Protein AF-A0A927V9I5-F1 (afdb_monomer_lite)

Radius of gyration: 13.23 Å; chains: 1; bounding box: 34×20×38 Å

Structure (mmCIF, N/CA/C/O backbone):
data_AF-A0A927V9I5-F1
#
_entry.id   AF-A0A927V9I5-F1
#
loop_
_atom_site.group_PDB
_atom_site.id
_atom_site.type_symbol
_atom_site.label_atom_id
_atom_site.label_alt_id
_atom_site.label_comp_id
_atom_site.label_asym_id
_atom_site.label_entity_id
_atom_site.label_seq_id
_atom_site.pdbx_PDB_ins_code
_atom_site.Cartn_x
_atom_site.Cartn_y
_atom_site.Cartn_z
_atom_site.occupancy
_atom_site.B_iso_or_equiv
_atom_site.auth_seq_id
_atom_site.auth_comp_id
_atom_site.auth_asym_id
_atom_site.auth_atom_id
_atom_site.pdbx_PDB_model_num
ATOM 1 N N . MET A 1 1 ? 5.289 -8.144 6.828 1.00 75.25 1 MET A N 1
ATOM 2 C CA . MET A 1 1 ? 5.670 -7.240 5.721 1.00 75.25 1 MET A CA 1
ATOM 3 C C . MET A 1 1 ? 4.721 -7.487 4.574 1.00 75.25 1 MET A C 1
ATOM 5 O O . MET A 1 1 ? 4.454 -8.652 4.301 1.00 75.25 1 MET A O 1
ATOM 9 N N . ALA A 1 2 ? 4.154 -6.437 3.981 1.00 83.75 2 ALA A N 1
ATOM 10 C CA . ALA A 1 2 ? 3.235 -6.603 2.862 1.00 83.75 2 ALA A CA 1
ATOM 11 C C . ALA A 1 2 ? 3.980 -7.201 1.660 1.00 83.75 2 ALA A C 1
ATOM 13 O O . ALA A 1 2 ? 5.083 -6.763 1.335 1.00 83.75 2 ALA A O 1
ATOM 14 N N . THR A 1 3 ? 3.401 -8.219 1.023 1.00 90.81 3 THR A N 1
ATOM 15 C CA . THR A 1 3 ? 4.010 -8.863 -0.146 1.00 90.81 3 THR A CA 1
ATOM 16 C C . THR A 1 3 ? 3.560 -8.146 -1.418 1.00 90.81 3 THR A C 1
ATOM 18 O O . THR A 1 3 ? 2.360 -8.158 -1.710 1.00 90.81 3 THR A O 1
ATOM 21 N N . PRO A 1 4 ? 4.477 -7.545 -2.194 1.00 93.88 4 PRO A N 1
ATOM 22 C CA . PRO A 1 4 ? 4.110 -6.907 -3.446 1.00 93.88 4 PRO A CA 1
ATOM 23 C C . PRO A 1 4 ? 3.695 -7.929 -4.509 1.00 93.88 4 PRO A C 1
ATOM 25 O O . PRO A 1 4 ? 4.171 -9.067 -4.547 1.00 93.88 4 PRO A O 1
ATOM 28 N N . LYS A 1 5 ? 2.817 -7.492 -5.407 1.00 95.44 5 LYS A N 1
ATOM 29 C CA . LYS A 1 5 ? 2.497 -8.154 -6.675 1.00 95.44 5 LYS A CA 1
ATOM 30 C C . LYS A 1 5 ? 3.045 -7.316 -7.822 1.00 95.44 5 LYS A C 1
ATOM 32 O O . LYS A 1 5 ? 3.077 -6.095 -7.722 1.00 95.44 5 LYS A O 1
ATOM 37 N N . PHE A 1 6 ? 3.464 -7.968 -8.899 1.00 94.75 6 PHE A N 1
ATOM 38 C CA . PHE A 1 6 ? 4.042 -7.301 -10.064 1.00 94.75 6 PHE A CA 1
ATOM 39 C C . PHE A 1 6 ? 3.217 -7.591 -11.306 1.00 94.75 6 PHE A C 1
ATOM 41 O O . PHE A 1 6 ? 2.727 -8.707 -11.482 1.00 94.75 6 PHE A O 1
ATOM 48 N N . TYR A 1 7 ? 3.098 -6.586 -12.163 1.00 93.31 7 TYR A N 1
ATOM 49 C CA . TYR A 1 7 ? 2.288 -6.632 -13.373 1.00 93.31 7 TYR A CA 1
ATOM 50 C C . TYR A 1 7 ? 3.038 -5.966 -14.528 1.00 93.31 7 TYR A C 1
ATOM 52 O O . TYR A 1 7 ? 3.837 -5.054 -14.313 1.00 93.31 7 TYR A O 1
ATOM 60 N N . GLY A 1 8 ? 2.784 -6.424 -15.754 1.00 92.25 8 GLY A N 1
ATOM 61 C CA . GLY A 1 8 ? 3.339 -5.832 -16.970 1.00 92.25 8 GLY A CA 1
ATOM 62 C C . GLY A 1 8 ? 2.386 -4.807 -17.578 1.00 92.25 8 GLY A C 1
ATOM 63 O O . GLY A 1 8 ? 1.197 -5.084 -17.733 1.00 92.25 8 GLY A O 1
ATOM 64 N N . LYS A 1 9 ? 2.909 -3.636 -17.942 1.00 91.00 9 LYS A N 1
ATOM 65 C CA . LYS A 1 9 ? 2.194 -2.642 -18.751 1.00 91.00 9 LYS A CA 1
ATOM 66 C C . LYS A 1 9 ? 2.254 -2.998 -20.245 1.00 91.00 9 LYS A C 1
ATOM 68 O O . LYS A 1 9 ? 3.136 -3.759 -20.650 1.00 91.00 9 LYS A O 1
ATOM 73 N N . PRO A 1 10 ? 1.365 -2.429 -21.086 1.00 91.94 10 PRO A N 1
ATOM 74 C CA . PRO A 1 10 ? 1.390 -2.645 -22.538 1.00 91.94 10 PRO A CA 1
ATOM 75 C C . PRO A 1 10 ? 2.721 -2.280 -23.213 1.00 91.94 10 PRO A C 1
ATOM 77 O O . PRO A 1 10 ? 3.059 -2.848 -24.246 1.00 91.94 10 PRO A O 1
ATOM 80 N N . ASP A 1 11 ? 3.489 -1.360 -22.623 1.00 90.50 11 ASP A N 1
ATOM 81 C CA . ASP A 1 11 ? 4.823 -0.955 -23.087 1.00 90.50 11 ASP A CA 1
ATOM 82 C C . ASP A 1 11 ? 5.953 -1.923 -22.666 1.00 90.50 11 ASP A C 1
ATOM 84 O O . ASP A 1 11 ? 7.122 -1.695 -22.974 1.00 90.50 11 ASP A O 1
ATOM 88 N N . GLY A 1 12 ? 5.624 -3.006 -21.952 1.00 87.00 12 GLY A N 1
ATOM 89 C CA . GLY A 1 12 ? 6.579 -3.997 -21.457 1.00 87.00 12 GLY A CA 1
ATOM 90 C C . GLY A 1 12 ? 7.331 -3.588 -20.184 1.00 87.00 12 GLY A C 1
ATOM 91 O O . GLY A 1 12 ? 8.237 -4.314 -19.756 1.00 87.00 12 GLY A O 1
ATOM 92 N N . THR A 1 13 ? 6.991 -2.453 -19.564 1.00 90.44 13 THR A N 1
ATOM 93 C CA . THR A 1 13 ? 7.561 -2.035 -18.275 1.00 90.44 13 THR A CA 1
ATOM 94 C C . THR A 1 13 ? 6.768 -2.620 -17.097 1.00 90.44 13 THR A C 1
ATOM 96 O O . THR A 1 13 ? 5.537 -2.695 -17.154 1.00 90.44 13 THR A O 1
ATOM 99 N N . PRO A 1 14 ? 7.433 -3.068 -16.016 1.00 94.25 14 PRO A N 1
ATOM 100 C CA . PRO A 1 14 ? 6.735 -3.585 -14.846 1.00 94.25 14 PRO A CA 1
ATOM 101 C C . PRO A 1 14 ? 6.223 -2.452 -13.944 1.00 94.25 14 PRO A C 1
ATOM 103 O O . PRO A 1 14 ? 6.851 -1.395 -13.843 1.00 94.25 14 PRO A O 1
ATOM 106 N N . PHE A 1 15 ? 5.134 -2.705 -13.220 1.00 95.31 15 PHE A N 1
ATOM 107 C CA . PHE A 1 15 ? 4.760 -1.942 -12.026 1.00 95.31 15 PHE A CA 1
ATOM 108 C C . PHE A 1 15 ? 4.497 -2.874 -10.843 1.00 95.31 15 PHE A C 1
ATOM 110 O O . PHE A 1 15 ? 4.119 -4.038 -11.015 1.00 95.31 15 PHE A O 1
ATOM 117 N N . GLY A 1 16 ? 4.739 -2.364 -9.638 1.00 96.69 16 GLY A N 1
ATOM 118 C CA . GLY A 1 16 ? 4.494 -3.057 -8.380 1.00 96.69 16 GLY A CA 1
ATOM 119 C C . GLY A 1 16 ? 3.191 -2.590 -7.744 1.00 96.69 16 GLY A C 1
ATOM 120 O O . GLY A 1 16 ? 2.825 -1.424 -7.845 1.00 96.69 16 GLY A O 1
ATOM 121 N N . ALA A 1 17 ? 2.494 -3.486 -7.061 1.00 96.50 17 ALA A N 1
ATOM 122 C CA . ALA A 1 17 ? 1.304 -3.172 -6.291 1.00 96.50 17 ALA A CA 1
ATOM 123 C C . ALA A 1 17 ? 1.406 -3.788 -4.897 1.00 96.50 17 ALA A C 1
ATOM 125 O O . ALA A 1 17 ? 1.742 -4.966 -4.759 1.00 96.50 17 ALA A O 1
ATOM 126 N N . ILE A 1 18 ? 1.093 -3.010 -3.868 1.00 96.38 18 ILE A N 1
ATOM 127 C CA . ILE A 1 18 ? 1.060 -3.468 -2.478 1.00 96.38 18 ILE A CA 1
ATOM 128 C C . ILE A 1 18 ? -0.355 -3.274 -1.950 1.00 96.38 18 ILE A C 1
ATOM 130 O O . ILE A 1 18 ? -0.928 -2.199 -2.099 1.00 96.38 18 ILE A O 1
ATOM 134 N N . ALA A 1 19 ? -0.928 -4.319 -1.355 1.00 96.00 19 ALA A N 1
ATOM 135 C CA . ALA A 1 19 ? -2.259 -4.244 -0.770 1.00 96.00 19 ALA A CA 1
ATOM 136 C C . ALA A 1 19 ? -2.209 -3.633 0.637 1.00 96.00 19 ALA A C 1
ATOM 138 O O . ALA A 1 19 ? -1.366 -4.012 1.453 1.00 96.00 19 ALA A O 1
ATOM 139 N N . LEU A 1 20 ? -3.148 -2.733 0.915 1.00 96.50 20 LEU A N 1
ATOM 140 C CA . LEU A 1 20 ? -3.475 -2.238 2.244 1.00 96.50 20 LEU A CA 1
ATOM 141 C C . LEU A 1 20 ? -4.908 -2.663 2.572 1.00 96.50 20 LEU A C 1
ATOM 143 O O . LEU A 1 20 ? -5.866 -2.181 1.961 1.00 96.50 20 LEU A O 1
ATOM 147 N N . THR A 1 21 ? -5.035 -3.594 3.514 1.00 96.75 21 THR A N 1
ATOM 148 C CA . THR A 1 21 ? -6.312 -4.222 3.867 1.00 96.75 21 THR A CA 1
ATOM 149 C C . THR A 1 21 ? -6.901 -3.591 5.119 1.00 96.75 21 THR A C 1
ATOM 151 O O . THR A 1 21 ? -6.217 -3.423 6.130 1.00 96.75 21 THR A O 1
ATOM 154 N N . GLU A 1 22 ? -8.191 -3.271 5.061 1.00 97.38 22 GLU A N 1
ATOM 155 C CA . GLU A 1 22 ? -8.962 -2.730 6.178 1.00 97.38 22 GLU A CA 1
ATOM 156 C C . GLU A 1 22 ? -8.791 -3.566 7.452 1.00 97.38 22 GLU A C 1
ATOM 158 O O . GLU A 1 22 ? -8.837 -4.798 7.427 1.00 97.38 22 GLU A O 1
ATOM 163 N N . GLY A 1 23 ? -8.557 -2.883 8.573 1.00 96.94 23 GLY A N 1
ATOM 164 C CA . GLY A 1 23 ? -8.370 -3.492 9.888 1.00 96.94 23 GLY A CA 1
ATOM 165 C C . GLY A 1 23 ? -7.072 -4.288 10.061 1.00 96.94 23 GLY A C 1
ATOM 166 O O . GLY A 1 23 ? -6.833 -4.805 11.147 1.00 96.94 23 GLY A O 1
ATOM 167 N N . THR A 1 24 ? -6.214 -4.373 9.038 1.00 96.56 24 THR A N 1
ATOM 168 C CA . THR A 1 24 ? -4.980 -5.168 9.084 1.00 96.56 24 THR A CA 1
ATOM 169 C C . THR A 1 24 ? -3.761 -4.277 9.296 1.00 96.56 24 THR A C 1
ATOM 171 O O . THR A 1 24 ? -3.462 -3.404 8.478 1.00 96.56 24 THR A O 1
ATOM 174 N N . GLU A 1 25 ? -3.014 -4.518 10.373 1.00 97.06 25 GLU A N 1
ATOM 175 C CA . GLU A 1 25 ? -1.705 -3.890 10.556 1.00 97.06 25 GLU A CA 1
ATOM 176 C C . GLU A 1 25 ? -0.761 -4.293 9.426 1.00 97.06 25 GLU A C 1
ATOM 178 O O . GLU A 1 25 ? -0.589 -5.474 9.113 1.00 97.06 25 GLU A O 1
ATOM 183 N N . THR A 1 26 ? -0.143 -3.300 8.795 1.00 95.88 26 THR A N 1
ATOM 184 C CA . THR A 1 26 ? 0.601 -3.517 7.557 1.00 95.88 26 THR A CA 1
ATOM 185 C C . THR A 1 26 ? 1.961 -2.845 7.639 1.00 95.88 26 THR A C 1
ATOM 187 O O . THR A 1 26 ? 2.067 -1.654 7.915 1.00 95.88 26 THR A O 1
ATOM 190 N N . VAL A 1 27 ? 3.022 -3.612 7.378 1.00 96.06 27 VAL A N 1
ATOM 191 C CA . VAL A 1 27 ? 4.377 -3.065 7.221 1.00 96.06 27 VAL A CA 1
ATOM 192 C C . VAL A 1 27 ? 4.612 -2.765 5.745 1.00 96.06 27 VAL A C 1
ATOM 194 O O . VAL A 1 27 ? 4.653 -3.699 4.936 1.00 96.06 27 VAL A O 1
ATOM 197 N N . LEU A 1 28 ? 4.779 -1.484 5.429 1.00 95.69 28 LEU A N 1
ATOM 198 C CA . LEU A 1 28 ? 4.977 -0.939 4.089 1.00 95.69 28 LEU A CA 1
ATOM 199 C C . LEU A 1 28 ? 6.446 -0.524 3.878 1.00 95.69 28 LEU A C 1
ATOM 201 O O . LEU A 1 28 ? 7.002 0.170 4.735 1.00 95.69 28 LEU A O 1
ATOM 205 N N . PRO A 1 29 ? 7.096 -0.911 2.765 1.00 95.00 29 PRO A N 1
ATOM 206 C CA . PRO A 1 29 ? 8.436 -0.429 2.422 1.00 95.00 29 PRO A CA 1
ATOM 207 C C . PRO A 1 29 ? 8.410 1.053 2.016 1.00 95.00 29 PRO A C 1
ATOM 209 O O . PRO A 1 29 ? 7.558 1.475 1.240 1.00 95.00 29 PRO A O 1
ATOM 212 N N . LYS A 1 30 ? 9.363 1.861 2.485 1.00 94.00 30 LYS A N 1
ATOM 213 C CA . LYS A 1 30 ? 9.467 3.283 2.106 1.00 94.00 30 LYS A CA 1
ATOM 214 C C . LYS A 1 30 ? 10.083 3.483 0.728 1.00 94.00 30 LYS A C 1
ATOM 216 O O . LYS A 1 30 ? 9.735 4.420 0.016 1.00 94.00 30 LYS A O 1
ATOM 221 N N . THR A 1 31 ? 10.989 2.589 0.341 1.00 92.31 31 THR A N 1
ATOM 222 C CA . THR A 1 31 ? 11.703 2.661 -0.938 1.00 92.31 31 THR A CA 1
ATOM 223 C C . THR A 1 31 ? 11.660 1.322 -1.675 1.00 92.31 31 THR A C 1
ATOM 225 O O . THR A 1 31 ? 12.707 0.710 -1.895 1.00 92.31 31 THR A O 1
ATOM 228 N N . PRO A 1 32 ? 10.471 0.844 -2.088 1.00 92.25 32 PRO A N 1
ATOM 229 C CA . PRO A 1 32 ? 10.334 -0.467 -2.721 1.00 92.25 32 PRO A CA 1
ATOM 230 C C . PRO A 1 32 ? 11.136 -0.588 -4.033 1.00 92.25 32 PRO A C 1
ATOM 232 O O . PRO A 1 32 ? 11.646 -1.657 -4.358 1.00 92.25 32 PRO A O 1
ATOM 235 N N . GLN A 1 33 ? 11.369 0.518 -4.741 1.00 91.12 33 GLN A N 1
ATOM 236 C CA . GLN A 1 33 ? 12.241 0.577 -5.926 1.00 91.12 33 GLN A CA 1
ATOM 237 C C . GLN A 1 33 ? 13.703 0.147 -5.686 1.00 91.12 33 G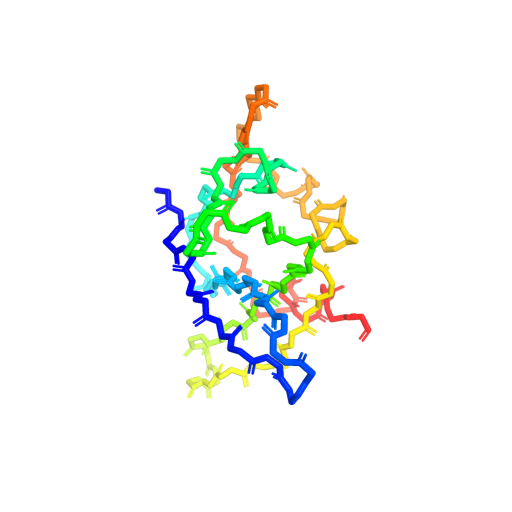LN A C 1
ATOM 239 O O . GLN A 1 33 ? 14.390 -0.250 -6.629 1.00 91.12 33 GLN A O 1
ATOM 244 N N . ASN A 1 34 ? 14.187 0.222 -4.440 1.00 89.88 34 ASN A N 1
ATOM 245 C CA . ASN A 1 34 ? 15.538 -0.205 -4.072 1.00 89.88 34 ASN A CA 1
ATOM 246 C C . ASN A 1 34 ? 15.607 -1.709 -3.775 1.00 89.88 34 ASN A C 1
ATOM 248 O O . ASN A 1 34 ? 16.673 -2.307 -3.899 1.00 89.88 34 ASN A O 1
ATOM 252 N N . GLU A 1 35 ? 14.480 -2.309 -3.390 1.00 87.19 35 GLU A N 1
ATOM 253 C CA . GLU A 1 35 ? 14.393 -3.694 -2.923 1.00 87.19 35 GLU A CA 1
ATOM 254 C C . GLU A 1 35 ? 13.972 -4.658 -4.034 1.00 87.19 35 GLU A C 1
ATOM 256 O O . GLU A 1 35 ? 14.481 -5.775 -4.113 1.00 87.19 35 GLU A O 1
ATOM 261 N N . TYR A 1 36 ? 13.055 -4.236 -4.908 1.00 90.69 36 TYR A N 1
ATOM 262 C CA . TYR A 1 36 ? 12.407 -5.138 -5.855 1.00 90.69 36 TYR A CA 1
ATOM 263 C C . TYR A 1 36 ? 12.871 -4.935 -7.297 1.00 90.69 36 TYR A C 1
ATOM 265 O O . TYR A 1 36 ? 13.026 -3.815 -7.793 1.00 90.69 36 TYR A O 1
ATOM 273 N N . ARG A 1 37 ? 13.048 -6.063 -7.993 1.00 91.75 37 ARG A N 1
ATOM 274 C CA . ARG A 1 37 ? 13.380 -6.148 -9.418 1.00 91.75 37 ARG A CA 1
ATOM 275 C C . ARG A 1 37 ? 12.503 -7.195 -10.093 1.00 91.75 37 ARG A C 1
ATOM 277 O O . ARG A 1 37 ? 12.230 -8.234 -9.500 1.00 91.75 37 ARG A O 1
ATOM 284 N N . VAL A 1 38 ? 12.129 -6.945 -11.344 1.00 90.12 38 VAL A N 1
ATOM 285 C CA . VAL A 1 38 ? 11.440 -7.913 -12.216 1.00 90.12 38 VAL A CA 1
ATOM 286 C C . VAL A 1 38 ? 12.329 -8.139 -13.429 1.00 90.12 38 VAL A C 1
ATOM 288 O O . VAL A 1 38 ? 12.654 -7.183 -14.129 1.00 90.12 38 VAL A O 1
ATOM 291 N N . ASP A 1 39 ? 12.794 -9.372 -13.634 1.00 88.38 39 ASP A N 1
ATOM 292 C CA . ASP A 1 39 ? 13.744 -9.731 -14.701 1.00 88.38 39 ASP A CA 1
ATO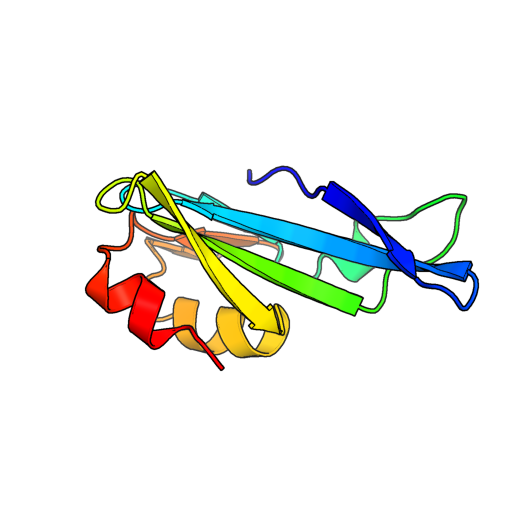M 293 C C . ASP A 1 39 ? 14.988 -8.822 -14.741 1.00 88.38 39 ASP A C 1
ATOM 295 O O . ASP A 1 39 ? 15.434 -8.358 -15.789 1.00 88.38 39 ASP A O 1
ATOM 299 N N . GLY A 1 40 ? 15.513 -8.483 -13.558 1.00 86.94 40 GLY A N 1
ATOM 300 C CA . GLY A 1 40 ? 16.647 -7.567 -13.391 1.00 86.94 40 GLY A CA 1
ATOM 301 C C . GLY A 1 40 ? 16.317 -6.080 -13.587 1.00 86.94 40 GLY A C 1
ATOM 302 O O . GLY A 1 40 ? 17.133 -5.232 -13.215 1.00 86.94 40 GLY A O 1
ATOM 303 N N . LYS A 1 41 ? 15.124 -5.737 -14.089 1.00 87.69 41 LYS A N 1
ATOM 304 C CA . LYS A 1 41 ? 14.667 -4.355 -14.286 1.00 87.69 41 LYS A CA 1
ATOM 305 C C . LYS A 1 41 ? 14.188 -3.737 -12.975 1.00 87.69 41 LYS A C 1
ATOM 307 O O . LYS A 1 41 ? 13.561 -4.400 -12.147 1.00 87.69 41 LYS A O 1
ATOM 312 N N . ILE A 1 42 ? 14.475 -2.448 -12.806 1.00 89.12 42 ILE A N 1
ATOM 313 C CA . ILE A 1 42 ? 13.921 -1.637 -11.717 1.00 89.12 42 ILE A CA 1
ATOM 314 C C . ILE A 1 42 ? 12.416 -1.485 -11.938 1.00 89.12 42 ILE A C 1
ATOM 316 O O . ILE A 1 42 ? 11.971 -1.205 -13.050 1.00 89.12 42 ILE A O 1
ATOM 320 N N . VAL A 1 43 ? 11.649 -1.649 -10.864 1.00 94.06 43 VAL A N 1
ATOM 321 C CA . VAL A 1 43 ? 10.223 -1.325 -10.833 1.00 94.06 43 VAL A CA 1
ATOM 322 C C . VAL A 1 43 ? 10.100 0.112 -10.334 1.00 94.06 43 VAL A C 1
ATOM 324 O O . VAL A 1 43 ? 10.290 0.372 -9.147 1.00 94.06 43 VAL A O 1
ATOM 327 N N . SER A 1 44 ? 9.877 1.059 -11.246 1.00 90.31 44 SER A N 1
ATOM 328 C CA . SER A 1 44 ? 9.784 2.491 -10.920 1.00 90.31 44 SER A CA 1
ATOM 329 C C . SER A 1 44 ? 8.377 2.919 -10.511 1.00 90.31 44 SER A C 1
ATOM 331 O O . SER A 1 44 ? 8.225 3.821 -9.695 1.00 90.31 44 SER A O 1
ATOM 333 N N . GLU A 1 45 ? 7.353 2.269 -11.059 1.00 94.69 45 GLU A N 1
ATOM 334 C CA . GLU A 1 45 ? 5.957 2.583 -10.775 1.00 94.69 45 GLU A CA 1
ATOM 335 C C . GLU A 1 45 ? 5.405 1.664 -9.687 1.00 94.69 45 GLU A C 1
ATOM 337 O O . GLU A 1 45 ? 5.533 0.437 -9.770 1.00 94.69 45 GLU A O 1
ATOM 342 N N . TRP A 1 46 ? 4.775 2.270 -8.681 1.00 96.44 46 TRP A N 1
ATOM 343 C CA . TRP A 1 46 ? 4.218 1.572 -7.533 1.00 96.44 46 TRP A CA 1
ATOM 344 C C . TRP A 1 46 ? 2.803 2.047 -7.236 1.00 96.44 46 TRP A C 1
ATOM 346 O O . TRP A 1 46 ? 2.524 3.244 -7.179 1.00 96.44 46 TRP A O 1
ATOM 356 N N . LYS A 1 47 ? 1.920 1.084 -6.991 1.00 96.06 47 LYS A N 1
ATOM 357 C CA . LYS A 1 47 ? 0.525 1.297 -6.628 1.00 96.06 47 LYS A CA 1
ATOM 358 C C . LYS A 1 47 ? 0.251 0.779 -5.227 1.00 96.06 47 LYS A C 1
ATOM 360 O O . LYS A 1 47 ? 0.722 -0.293 -4.841 1.00 96.06 47 LYS A O 1
ATOM 365 N N . LEU A 1 48 ? -0.551 1.519 -4.478 1.00 96.50 48 LEU A N 1
ATOM 366 C CA . LEU A 1 48 ? -1.162 1.028 -3.254 1.00 96.50 48 LEU A CA 1
ATOM 367 C C . LEU A 1 48 ? -2.601 0.616 -3.561 1.00 96.50 48 LEU A C 1
ATOM 369 O O . LEU A 1 48 ? -3.402 1.453 -3.960 1.00 96.50 48 LEU A O 1
ATOM 373 N N . VAL A 1 49 ? -2.925 -0.663 -3.390 1.00 96.62 49 VAL A N 1
ATOM 374 C CA . VAL A 1 49 ? -4.270 -1.207 -3.625 1.00 96.62 49 VAL A CA 1
ATOM 375 C C . VAL A 1 49 ? -5.031 -1.220 -2.308 1.00 96.62 49 VAL A C 1
ATOM 377 O O . VAL A 1 49 ? -4.579 -1.821 -1.336 1.00 96.62 49 VAL A O 1
ATOM 380 N N . LEU A 1 50 ? -6.190 -0.572 -2.274 1.00 96.19 50 LEU A N 1
ATOM 381 C CA . LEU A 1 50 ? -7.008 -0.419 -1.077 1.00 96.19 50 LEU A CA 1
ATOM 382 C C . LEU A 1 50 ? -8.077 -1.515 -1.049 1.00 96.19 50 LEU A C 1
ATOM 384 O O . LEU A 1 50 ? -8.943 -1.569 -1.927 1.00 96.19 50 LEU A O 1
ATOM 388 N N . VAL A 1 51 ? -8.027 -2.386 -0.043 1.00 97.06 51 VAL A N 1
ATOM 389 C CA . VAL A 1 51 ? -8.936 -3.534 0.094 1.00 97.06 51 VAL A CA 1
ATOM 390 C C . VAL A 1 51 ? -9.833 -3.326 1.307 1.00 97.06 51 VAL A C 1
ATOM 392 O O . VAL A 1 51 ? -9.341 -3.218 2.429 1.00 97.06 51 VAL A O 1
ATOM 395 N N . SER A 1 52 ? -11.149 -3.280 1.095 1.00 97.00 52 SER A N 1
ATOM 396 C CA . SER A 1 52 ? -12.126 -3.186 2.180 1.00 97.00 52 SER A CA 1
ATOM 397 C C . SER A 1 52 ? -12.667 -4.562 2.531 1.00 97.00 52 SER A C 1
ATOM 399 O O . SER A 1 52 ? -13.226 -5.251 1.680 1.00 97.00 52 SER A O 1
ATOM 401 N N . THR A 1 53 ? -12.543 -4.924 3.804 1.00 97.00 53 THR A N 1
ATOM 402 C CA . THR A 1 53 ? -13.189 -6.108 4.378 1.00 97.00 53 THR A CA 1
ATOM 403 C C . THR A 1 53 ? -14.651 -5.821 4.710 1.00 97.00 53 THR A C 1
ATOM 405 O O . THR A 1 53 ? -15.481 -6.715 4.600 1.00 97.00 53 THR A O 1
ATOM 408 N N . THR A 1 54 ? -14.998 -4.566 5.020 1.00 96.56 54 THR A N 1
ATOM 409 C CA . THR A 1 54 ? -16.388 -4.137 5.239 1.00 96.56 54 THR A CA 1
ATOM 410 C C . THR A 1 54 ? -17.234 -4.235 3.965 1.00 96.56 54 THR A C 1
ATOM 412 O O . THR A 1 54 ? -18.399 -4.618 4.027 1.00 96.56 54 THR A O 1
ATOM 415 N N . LYS A 1 55 ? -16.668 -3.884 2.802 1.00 95.81 55 LYS A N 1
ATOM 416 C CA . LYS A 1 55 ? -17.350 -3.943 1.494 1.00 95.81 55 LYS A CA 1
ATOM 417 C C . LYS A 1 55 ? -17.040 -5.213 0.695 1.00 95.81 55 LYS A C 1
ATOM 419 O O . LYS A 1 55 ? -17.562 -5.349 -0.406 1.00 95.81 55 LYS A O 1
ATOM 424 N N . ASP A 1 56 ? -16.180 -6.083 1.223 1.00 95.88 56 ASP A N 1
ATOM 425 C CA . ASP A 1 56 ? -15.689 -7.304 0.568 1.00 95.88 56 ASP A CA 1
ATOM 426 C C . ASP A 1 56 ? -15.206 -7.072 -0.880 1.00 95.88 56 ASP A C 1
ATOM 428 O O . ASP A 1 56 ? -15.551 -7.788 -1.818 1.00 95.88 56 ASP A O 1
ATOM 432 N N . THR A 1 57 ? -14.448 -5.990 -1.097 1.00 96.88 57 THR A N 1
ATOM 433 C CA . THR A 1 57 ? -13.979 -5.598 -2.436 1.00 96.88 57 THR A CA 1
ATOM 434 C C . THR A 1 57 ? -12.722 -4.733 -2.385 1.00 96.88 57 THR A C 1
ATOM 436 O O . THR A 1 57 ? -12.414 -4.080 -1.384 1.00 96.88 57 THR A O 1
ATOM 439 N N . ILE A 1 58 ? -12.015 -4.664 -3.515 1.00 95.56 58 ILE A N 1
ATOM 440 C CA . ILE A 1 58 ? -11.070 -3.579 -3.787 1.00 95.56 58 ILE A CA 1
ATOM 441 C C . ILE A 1 58 ? -11.879 -2.298 -3.960 1.00 95.56 58 ILE A C 1
ATOM 443 O O . ILE A 1 58 ? -12.855 -2.261 -4.711 1.00 95.56 58 ILE A O 1
ATOM 447 N N . ILE A 1 59 ? -11.477 -1.255 -3.245 1.00 94.88 59 ILE A N 1
ATOM 448 C CA . ILE A 1 59 ? -12.181 0.025 -3.222 1.00 94.88 59 ILE A CA 1
ATOM 449 C C . ILE A 1 59 ? -11.450 1.134 -3.990 1.00 94.88 59 ILE A C 1
ATOM 451 O O . ILE A 1 59 ? -11.974 2.240 -4.110 1.00 94.88 59 ILE A O 1
ATOM 455 N N . GLY A 1 60 ? -10.255 0.841 -4.502 1.00 93.75 60 GLY A N 1
ATOM 456 C CA . GLY A 1 60 ? -9.471 1.717 -5.368 1.00 93.75 60 GLY A CA 1
ATOM 457 C C . GLY A 1 60 ? -7.978 1.408 -5.306 1.00 93.75 60 GLY A C 1
ATOM 458 O O . GLY A 1 60 ? -7.537 0.548 -4.539 1.00 93.75 60 GLY A O 1
ATOM 459 N N . ASP A 1 61 ? -7.205 2.143 -6.094 1.00 94.19 61 ASP A N 1
ATOM 460 C CA . ASP A 1 61 ? -5.753 2.232 -5.985 1.00 94.19 61 ASP A CA 1
ATOM 461 C C . ASP A 1 61 ? -5.304 3.694 -5.890 1.00 94.19 61 ASP A C 1
ATOM 463 O O . ASP A 1 61 ? -6.046 4.612 -6.236 1.00 94.19 61 ASP A O 1
ATOM 467 N N . ALA A 1 62 ? -4.087 3.901 -5.401 1.00 94.31 62 ALA A N 1
ATOM 468 C CA . ALA A 1 62 ? -3.432 5.199 -5.358 1.00 94.31 62 ALA A CA 1
ATOM 469 C C . ALA A 1 62 ? -1.965 5.073 -5.782 1.00 94.31 62 ALA A C 1
ATOM 471 O O . ALA A 1 62 ? -1.374 3.987 -5.727 1.00 94.31 62 ALA A O 1
ATOM 472 N N . ASP A 1 63 ? -1.360 6.193 -6.181 1.00 95.25 63 ASP A N 1
ATOM 473 C CA . ASP A 1 63 ? 0.097 6.277 -6.281 1.00 95.25 63 ASP A CA 1
ATOM 474 C C . ASP A 1 63 ? 0.723 5.949 -4.920 1.00 95.25 63 ASP A C 1
ATOM 476 O O . ASP A 1 63 ? 0.355 6.530 -3.896 1.00 95.25 63 ASP A O 1
ATOM 480 N N . TYR A 1 64 ? 1.654 4.996 -4.904 1.00 95.19 64 TYR A N 1
ATOM 481 C CA . TYR A 1 64 ? 2.182 4.452 -3.658 1.00 95.19 64 TYR A CA 1
ATOM 482 C C . TYR A 1 64 ? 2.900 5.506 -2.815 1.00 95.19 64 TYR A C 1
ATOM 484 O O . TYR A 1 64 ? 2.707 5.553 -1.604 1.00 95.19 64 TYR A O 1
ATOM 492 N N . PHE A 1 65 ? 3.712 6.362 -3.436 1.00 93.38 65 PHE A N 1
ATOM 493 C CA . PHE A 1 65 ? 4.527 7.338 -2.713 1.00 93.38 65 PHE A CA 1
ATOM 494 C C . PHE A 1 65 ? 3.682 8.483 -2.159 1.00 93.38 65 PHE A C 1
ATOM 496 O O . PHE A 1 65 ? 3.864 8.886 -1.010 1.00 93.38 65 PHE A O 1
ATOM 503 N N . THR A 1 66 ? 2.708 8.946 -2.938 1.00 93.06 66 THR A N 1
ATOM 504 C CA . THR A 1 66 ? 1.720 9.936 -2.500 1.00 93.06 66 THR A CA 1
ATOM 505 C C . THR A 1 66 ? 0.869 9.387 -1.354 1.00 93.06 66 THR A C 1
ATOM 507 O O . THR A 1 66 ? 0.694 10.046 -0.329 1.00 93.06 66 THR A O 1
ATOM 510 N N . ALA A 1 67 ? 0.380 8.149 -1.478 1.00 93.38 67 ALA A N 1
ATOM 511 C CA . ALA A 1 67 ? -0.387 7.504 -0.418 1.00 93.38 67 ALA A CA 1
ATOM 512 C C . ALA A 1 67 ? 0.457 7.289 0.846 1.00 93.38 67 ALA A C 1
ATOM 514 O O . ALA A 1 67 ? -0.035 7.511 1.950 1.00 93.38 67 ALA A O 1
ATOM 515 N N . LEU A 1 68 ? 1.732 6.916 0.702 1.00 93.56 68 LEU A N 1
ATOM 516 C CA . LEU A 1 68 ? 2.641 6.699 1.825 1.00 93.56 68 LEU A CA 1
ATOM 517 C C . LEU A 1 68 ? 2.791 7.958 2.689 1.00 93.56 68 LEU A C 1
ATOM 519 O O . LEU A 1 68 ? 2.685 7.853 3.907 1.00 93.56 68 LEU A O 1
ATOM 523 N N . GLN A 1 69 ? 2.936 9.140 2.077 1.00 91.94 69 GLN A N 1
ATOM 524 C CA . GLN A 1 69 ? 2.981 10.419 2.805 1.00 91.94 69 GLN A CA 1
ATOM 525 C C . GLN A 1 69 ? 1.731 10.635 3.669 1.00 91.94 69 GLN A C 1
ATOM 527 O O . GLN A 1 69 ? 1.823 11.054 4.821 1.00 91.94 69 GLN A O 1
ATOM 532 N N . ASN A 1 70 ? 0.555 10.293 3.138 1.00 91.38 70 ASN A N 1
ATOM 533 C CA . ASN A 1 70 ? -0.708 10.403 3.867 1.00 91.38 70 ASN A CA 1
ATOM 534 C C . ASN A 1 70 ? -0.873 9.326 4.949 1.00 91.38 70 ASN A C 1
ATOM 536 O O . ASN A 1 70 ? -1.577 9.555 5.933 1.00 91.38 70 ASN A O 1
ATOM 540 N N . ILE A 1 71 ? -0.246 8.162 4.771 1.00 92.44 71 ILE A N 1
ATOM 541 C CA . ILE A 1 71 ? -0.312 7.017 5.683 1.00 92.44 71 ILE A CA 1
ATOM 542 C C . ILE A 1 71 ? 0.604 7.184 6.896 1.00 92.44 71 ILE A C 1
ATOM 544 O O . ILE A 1 71 ? 0.296 6.631 7.950 1.00 92.44 71 ILE A O 1
ATOM 548 N N . GLU A 1 72 ? 1.688 7.962 6.802 1.00 88.88 72 GLU A N 1
ATOM 549 C CA . GLU A 1 72 ? 2.627 8.148 7.921 1.00 88.88 72 GLU A CA 1
ATOM 550 C C . GLU A 1 72 ? 1.953 8.684 9.195 1.00 88.88 72 GLU A C 1
ATOM 552 O O . GLU A 1 72 ? 2.361 8.326 10.298 1.00 88.88 72 GLU A O 1
ATOM 557 N N . LYS A 1 73 ? 0.851 9.440 9.080 1.00 92.75 73 LYS A N 1
ATOM 558 C CA . LYS A 1 73 ? 0.049 9.886 10.240 1.00 92.75 73 LYS A CA 1
ATOM 559 C C . LYS A 1 73 ? -0.620 8.740 11.018 1.00 92.75 73 LYS A C 1
ATOM 561 O O . LYS A 1 73 ? -1.072 8.939 12.140 1.00 92.75 73 LYS A O 1
ATOM 566 N N . TYR A 1 74 ? -0.705 7.556 10.416 1.00 95.00 74 TYR A N 1
ATOM 567 C CA . TYR A 1 74 ? -1.247 6.330 11.000 1.00 95.00 74 TYR A CA 1
ATOM 568 C C . TYR A 1 74 ? -0.154 5.314 11.373 1.00 95.00 74 TYR A C 1
ATOM 570 O O . TYR A 1 74 ? -0.463 4.152 11.661 1.00 95.00 74 TYR A O 1
ATOM 578 N N . ALA A 1 75 ? 1.118 5.722 11.340 1.00 95.56 75 ALA A N 1
ATOM 579 C CA . ALA A 1 75 ? 2.238 4.865 11.696 1.00 95.56 75 ALA A CA 1
ATOM 580 C C . ALA A 1 75 ? 2.224 4.510 13.192 1.00 95.56 75 ALA A C 1
ATOM 582 O O . ALA A 1 75 ? 2.103 5.379 14.053 1.00 95.56 75 ALA A O 1
ATOM 583 N N . LEU A 1 76 ? 2.385 3.222 13.491 1.00 96.19 76 LEU A N 1
ATOM 584 C CA . LEU A 1 76 ? 2.654 2.702 14.834 1.00 96.19 76 LEU A CA 1
ATOM 585 C C . LEU A 1 76 ? 4.155 2.650 15.125 1.00 96.19 76 LEU A C 1
ATOM 587 O O . LEU A 1 76 ? 4.578 2.868 16.255 1.00 96.19 76 LEU A O 1
ATOM 591 N N . ASP A 1 77 ? 4.955 2.355 14.100 1.00 95.62 77 ASP A N 1
ATOM 592 C CA . ASP A 1 77 ? 6.414 2.361 14.157 1.00 95.62 77 ASP A CA 1
ATOM 593 C C . ASP A 1 77 ? 6.968 2.769 12.787 1.00 95.62 77 ASP A C 1
ATOM 595 O O . ASP A 1 77 ? 6.364 2.516 11.744 1.00 95.62 77 ASP A O 1
ATOM 599 N N . SER A 1 78 ? 8.131 3.407 12.773 1.00 93.88 78 SER A N 1
ATOM 600 C CA . SER A 1 78 ? 8.772 3.891 11.557 1.00 93.88 78 SER 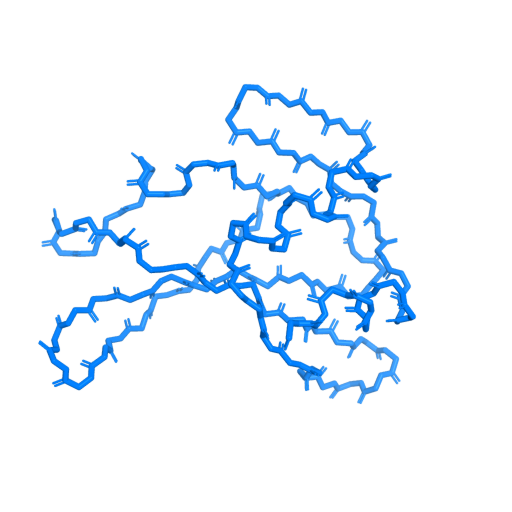A CA 1
ATOM 601 C C . SER A 1 78 ? 10.270 3.650 11.636 1.00 93.88 78 SER A C 1
ATOM 603 O O . SER A 1 78 ? 10.978 4.208 12.472 1.00 93.88 78 SER A O 1
ATOM 605 N N . LYS A 1 79 ? 10.762 2.844 10.700 1.00 92.06 79 LYS A N 1
ATOM 606 C CA . LYS A 1 79 ? 12.179 2.544 10.516 1.00 92.06 79 LYS A CA 1
ATOM 607 C C . LYS A 1 79 ? 12.708 3.270 9.284 1.00 92.06 79 LYS A C 1
ATOM 609 O O . LYS A 1 79 ? 11.974 3.955 8.56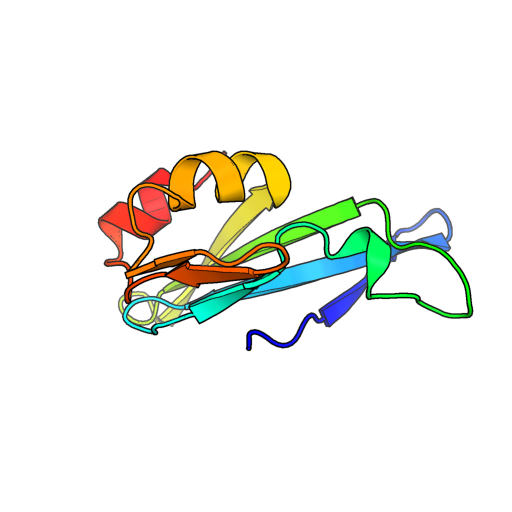5 1.00 92.06 79 LYS A O 1
ATOM 614 N N . LYS A 1 80 ? 14.012 3.116 9.050 1.00 89.50 80 LYS A N 1
ATOM 615 C CA . LYS A 1 80 ? 14.695 3.688 7.887 1.00 89.50 80 LYS A CA 1
ATOM 616 C C . LYS A 1 80 ? 14.032 3.256 6.573 1.00 89.50 80 LYS A C 1
ATOM 618 O O . LYS A 1 80 ? 13.704 4.112 5.763 1.00 89.50 80 LYS A O 1
ATOM 623 N N . ASP A 1 81 ? 13.776 1.958 6.422 1.00 92.00 81 ASP A N 1
ATOM 624 C CA . ASP A 1 81 ? 13.356 1.375 5.139 1.00 92.00 81 ASP A CA 1
ATOM 625 C C . ASP A 1 81 ? 11.873 0.966 5.111 1.00 92.00 81 ASP A C 1
ATOM 627 O O . ASP A 1 81 ? 11.332 0.646 4.057 1.00 92.00 81 ASP A O 1
ATOM 631 N N . SER A 1 82 ? 11.172 1.016 6.248 1.00 94.00 82 SER A N 1
ATOM 632 C CA . SER A 1 82 ? 9.778 0.573 6.355 1.00 94.00 82 SER A CA 1
ATOM 633 C C . SER A 1 82 ? 8.978 1.370 7.379 1.00 94.00 82 SER A C 1
ATOM 635 O O . SER A 1 82 ? 9.537 1.882 8.348 1.00 94.00 82 SER A O 1
ATOM 637 N N . VAL A 1 83 ? 7.659 1.387 7.229 1.00 95.56 83 VAL A N 1
ATOM 638 C CA . VAL A 1 83 ? 6.707 1.913 8.214 1.00 95.56 83 VAL A CA 1
ATOM 639 C C . VAL A 1 83 ? 5.693 0.830 8.580 1.00 95.56 83 VAL A C 1
ATOM 641 O O . VAL A 1 83 ? 5.176 0.140 7.704 1.00 95.56 83 VAL A O 1
ATOM 644 N N . LEU A 1 84 ? 5.437 0.642 9.874 1.00 96.88 84 LEU A N 1
ATOM 645 C CA . LEU A 1 84 ? 4.336 -0.171 10.383 1.00 96.88 84 LEU A CA 1
ATOM 646 C C . LEU A 1 84 ? 3.126 0.737 10.566 1.00 96.88 84 LEU A C 1
ATOM 648 O O . LEU A 1 84 ? 3.189 1.712 11.309 1.00 96.88 84 LEU A O 1
ATOM 652 N N . VAL A 1 85 ? 2.026 0.397 9.914 1.00 96.69 85 VAL A N 1
ATOM 653 C CA . VAL A 1 85 ? 0.778 1.160 9.925 1.00 96.69 85 VAL A CA 1
ATOM 654 C C . VAL A 1 85 ? -0.261 0.379 10.709 1.00 96.69 85 VAL A C 1
ATOM 656 O O . VAL A 1 85 ? -0.362 -0.842 10.550 1.00 96.69 85 VAL A O 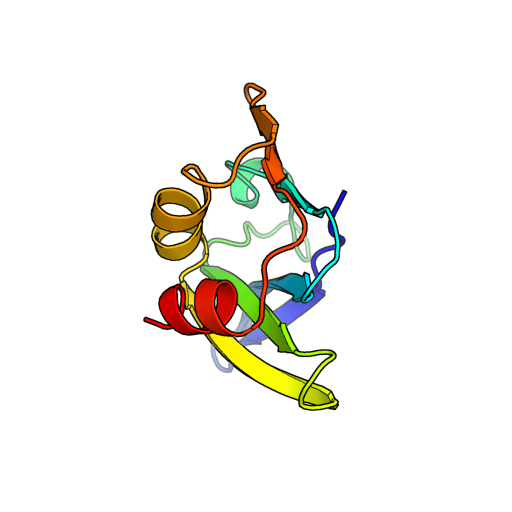1
ATOM 659 N N . LYS A 1 86 ? -1.048 1.076 11.533 1.00 97.00 86 LYS A N 1
ATOM 660 C CA . LYS A 1 86 ? -2.188 0.460 12.223 1.00 97.00 86 LYS A CA 1
ATOM 661 C C . LYS A 1 86 ? -3.212 -0.081 11.223 1.00 97.00 86 LYS A C 1
ATOM 663 O O . LYS A 1 86 ? -3.283 0.381 10.085 1.00 97.00 86 LYS A O 1
ATOM 668 N N . GLY A 1 87 ? -4.071 -0.991 11.674 1.00 96.50 87 GLY A N 1
ATOM 669 C CA . GLY A 1 87 ? -5.272 -1.343 10.919 1.00 96.50 87 GLY A CA 1
ATOM 670 C C . GLY A 1 87 ? -6.130 -0.100 10.662 1.00 96.50 87 GLY A C 1
ATOM 671 O O . GLY A 1 87 ? -6.612 0.534 11.605 1.00 96.50 87 GLY A O 1
ATOM 672 N N . LEU A 1 88 ? -6.285 0.277 9.392 1.00 96.62 88 LEU A N 1
ATOM 673 C CA . LEU A 1 88 ? -7.114 1.417 8.998 1.00 96.62 88 LEU A CA 1
ATOM 674 C C . LEU A 1 88 ? -8.579 1.003 8.894 1.00 96.62 88 LEU A C 1
ATOM 676 O O . LEU A 1 88 ? -8.891 -0.076 8.395 1.00 96.62 88 LEU A O 1
ATOM 680 N N . SER A 1 89 ? -9.471 1.878 9.341 1.00 96.81 89 SER A N 1
ATOM 681 C CA . SER A 1 89 ? -10.910 1.762 9.091 1.00 96.81 89 SER A CA 1
ATOM 682 C C . SER A 1 89 ? -11.244 2.032 7.622 1.00 96.81 89 SER A C 1
ATOM 684 O O . SER A 1 89 ? -10.458 2.663 6.909 1.00 96.81 89 SER A O 1
ATOM 686 N N . LEU A 1 90 ? -12.440 1.624 7.176 1.00 96.06 90 LEU A N 1
ATOM 687 C CA . LEU A 1 90 ? -12.955 1.967 5.849 1.00 96.06 90 LEU A CA 1
ATOM 688 C C . LEU A 1 90 ? -12.791 3.463 5.538 1.00 96.06 90 LEU A C 1
ATOM 690 O O . LEU A 1 90 ? -12.166 3.799 4.542 1.00 96.06 90 LEU A O 1
ATOM 694 N N . SER A 1 91 ? -13.279 4.362 6.397 1.00 94.94 91 SER A N 1
ATOM 695 C CA . SER A 1 91 ? -13.212 5.811 6.150 1.00 94.94 91 SER A CA 1
ATOM 696 C C . SER A 1 91 ? -11.776 6.334 6.030 1.00 94.94 91 SER A C 1
ATOM 698 O O . SER A 1 91 ? -11.501 7.217 5.219 1.00 94.94 91 SER A O 1
ATOM 700 N N . GLU A 1 92 ? -10.842 5.781 6.810 1.00 95.19 92 GLU A N 1
ATOM 701 C CA . GLU A 1 92 ? -9.421 6.125 6.703 1.00 95.19 92 GLU A CA 1
ATOM 702 C C . GLU A 1 92 ? -8.835 5.632 5.376 1.00 95.19 92 GLU A C 1
ATOM 704 O O . GLU A 1 92 ? -8.138 6.401 4.719 1.00 95.19 92 GLU A O 1
ATOM 709 N N . LEU A 1 93 ? -9.164 4.413 4.929 1.00 94.44 93 LEU A N 1
ATOM 710 C CA . LEU A 1 93 ? -8.763 3.924 3.605 1.00 94.44 93 LEU A CA 1
ATOM 711 C C . LEU A 1 93 ? -9.355 4.765 2.473 1.00 94.44 93 LEU A C 1
ATOM 713 O O . LEU A 1 93 ? -8.660 5.076 1.512 1.00 94.44 93 LEU A O 1
ATOM 717 N N . GLU A 1 94 ? -10.627 5.153 2.570 1.00 92.06 94 GLU A N 1
ATOM 718 C CA . GLU A 1 94 ? -11.276 5.990 1.556 1.00 92.06 94 GLU A CA 1
ATOM 719 C C . GLU A 1 94 ? -10.618 7.367 1.445 1.00 92.06 94 GLU A C 1
ATOM 721 O O . GLU A 1 94 ? -10.520 7.897 0.342 1.00 92.06 94 GLU A O 1
ATOM 726 N N . SER A 1 95 ? -10.082 7.901 2.548 1.00 91.12 95 SER A N 1
ATOM 727 C CA . SER A 1 95 ? -9.328 9.161 2.546 1.00 91.12 95 SER A CA 1
ATOM 728 C C . SER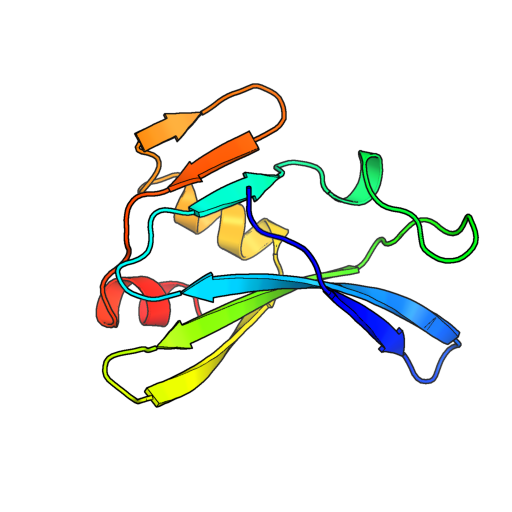 A 1 95 ? -7.971 9.089 1.834 1.00 91.12 95 SER A C 1
ATOM 730 O O . SER A 1 95 ? -7.370 10.127 1.571 1.00 91.12 95 SER A O 1
ATOM 732 N N . LEU A 1 96 ? -7.477 7.880 1.540 1.00 89.06 96 LEU A N 1
ATOM 733 C CA . LEU A 1 96 ? -6.217 7.654 0.825 1.00 89.06 96 LEU A CA 1
ATOM 734 C C . LEU A 1 96 ? -6.399 7.540 -0.690 1.00 89.06 96 LEU A C 1
ATOM 736 O O . LEU A 1 96 ? -5.405 7.432 -1.408 1.00 89.06 96 LEU A O 1
ATOM 740 N N . ARG A 1 97 ? -7.644 7.529 -1.177 1.00 80.31 97 ARG A N 1
ATOM 741 C CA . ARG A 1 97 ? -7.922 7.551 -2.613 1.00 80.31 97 ARG A CA 1
ATOM 742 C C . ARG A 1 97 ? -7.439 8.887 -3.185 1.00 80.31 97 ARG A C 1
ATOM 744 O O . ARG A 1 97 ? -7.773 9.937 -2.637 1.00 80.31 97 ARG A O 1
ATOM 751 N N . GLY A 1 98 ? -6.627 8.815 -4.238 1.00 62.41 98 GLY A N 1
ATOM 752 C CA . GLY A 1 98 ? -6.155 9.968 -5.011 1.00 62.41 98 GLY A CA 1
ATOM 753 C C . GLY A 1 98 ? -7.129 10.337 -6.115 1.00 62.41 98 GLY A C 1
ATOM 754 O O . GLY A 1 98 ? -7.670 9.397 -6.738 1.00 62.41 98 GLY A O 1
#

pLDDT: mean 93.13, std 4.83, range [62.41, 97.38]

Secondary structure (DSSP, 8-state):
-PPPEEEE-TTS-EEEEEEEETT--EEEES-HHHH-EETTEE--EEEEEEEETTTTEEEEEEEHHHHHHHHGGGEEEE-SSEEEE----HHHHHTT--

Sequence (98 aa):
MATPKFYGKPDGTPFGAIALTEGTETVLPKTPQNEYRVDGKIVSEWKLVLVSTTKDTIIGDADYFTALQNIEKYALDSKKDSVLVKGLSLSELESLRG

Foldseek 3Di:
DFDWDWDADPVRAIAIETEQEAQDWDKAWQCVQVVDDDVNHGHPFYKYFYHYPPVRGTPDIDGPNQLVVLQQVQFPDDDPTITTGGRHHPVSSVVSHD